Protein AF-A0A365ZGT8-F1 (afdb_monomer_lite)

Radius of gyration: 18.05 Å; chains: 1; bounding box: 41×18×49 Å

pLDDT: mean 92.95, std 6.5, range [59.69, 98.06]

Secondary structure (DSSP, 8-state):
-----TTTTT-HHHHHHHHHHHHHHHHHHHHHHHHHHHHHHHHHHHHHHHT---GGGGHHHHHHHHHHHHHHHHHHHHHHHHHHHHH--

Sequence (89 aa):
MGLRTRVTRSSDTAWNAGHRAAAPWLLACAVTGYAMAAGTAAGAVAAMSGGWVHPALWVCPGAGFVAVVVLLIAATAVADRHGRDAAER

Structure (mmCIF, N/CA/C/O backbone):
data_AF-A0A365ZGT8-F1
#
_entry.id   AF-A0A365ZGT8-F1
#
loop_
_atom_site.group_PDB
_atom_site.id
_atom_site.type_symbol
_atom_site.label_atom_id
_atom_site.label_alt_id
_atom_site.label_comp_id
_atom_site.label_asym_id
_atom_site.label_entity_id
_atom_site.label_seq_id
_atom_site.pdbx_PDB_ins_code
_atom_site.Cartn_x
_atom_site.Cartn_y
_atom_site.Cartn_z
_atom_site.occupancy
_atom_site.B_iso_or_eq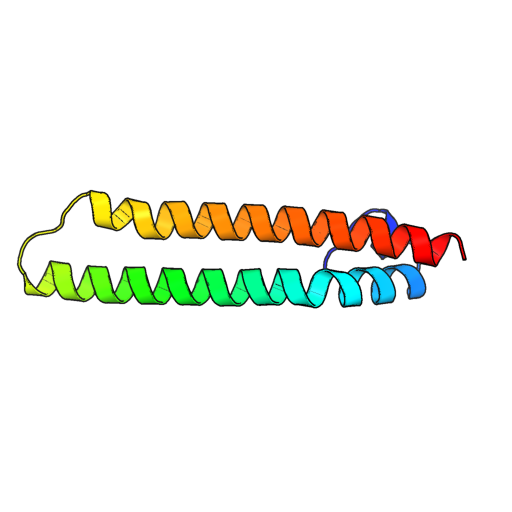uiv
_atom_site.auth_seq_id
_atom_site.auth_comp_id
_atom_site.auth_asym_id
_atom_site.auth_atom_id
_atom_site.pdbx_PDB_model_num
ATOM 1 N N . MET A 1 1 ? 5.730 -3.399 14.958 1.00 59.69 1 MET A N 1
ATOM 2 C CA . MET A 1 1 ? 5.736 -2.351 13.910 1.00 59.69 1 MET A CA 1
ATOM 3 C C . MET A 1 1 ? 4.359 -2.343 13.256 1.00 59.69 1 MET A C 1
ATOM 5 O O . MET A 1 1 ? 3.863 -3.427 12.993 1.00 59.69 1 MET A O 1
ATOM 9 N N . GLY A 1 2 ? 3.713 -1.186 13.084 1.00 82.38 2 GLY A N 1
ATOM 10 C CA . GLY A 1 2 ? 2.347 -1.080 12.544 1.00 82.38 2 GLY A CA 1
ATOM 11 C C . GLY A 1 2 ? 1.860 0.374 12.467 1.00 82.38 2 GLY A C 1
ATOM 12 O O . GLY A 1 2 ? 2.558 1.273 12.940 1.00 82.38 2 GLY A O 1
ATOM 13 N N . LEU A 1 3 ? 0.686 0.610 11.875 1.00 91.69 3 LEU A N 1
ATOM 14 C CA . LEU A 1 3 ? 0.085 1.938 11.717 1.00 91.69 3 LEU A CA 1
ATOM 15 C C . LEU A 1 3 ? -0.336 2.490 13.085 1.00 91.69 3 LEU A C 1
ATOM 17 O O . LEU A 1 3 ? -1.335 2.067 13.670 1.00 91.69 3 LEU A O 1
ATOM 21 N N . ARG A 1 4 ? 0.456 3.427 13.616 1.00 94.25 4 ARG A N 1
ATOM 22 C CA . ARG A 1 4 ? 0.269 4.026 14.945 1.00 94.25 4 ARG A CA 1
ATOM 23 C C . ARG A 1 4 ? -0.435 5.371 14.847 1.00 94.25 4 ARG A C 1
ATOM 25 O O . ARG A 1 4 ? 0.205 6.416 14.794 1.00 94.25 4 ARG A O 1
ATOM 32 N N . THR A 1 5 ? -1.758 5.338 14.883 1.00 95.19 5 THR A N 1
ATOM 33 C CA . THR A 1 5 ? -2.584 6.535 15.032 1.00 95.19 5 THR A CA 1
ATOM 34 C C . THR A 1 5 ? -2.819 6.812 16.520 1.00 95.19 5 THR A C 1
ATOM 36 O O . THR A 1 5 ? -2.305 6.10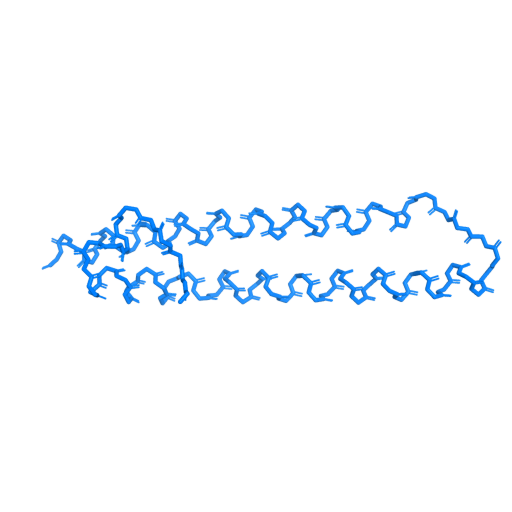0 17.393 1.00 95.19 5 THR A O 1
ATOM 39 N N . ARG A 1 6 ? -3.535 7.888 16.868 1.00 95.88 6 ARG A N 1
ATOM 40 C CA . ARG A 1 6 ? -3.973 8.082 18.263 1.00 95.88 6 ARG A CA 1
ATOM 41 C C . ARG A 1 6 ? -4.902 6.938 18.687 1.00 95.88 6 ARG A C 1
ATOM 43 O O . ARG A 1 6 ? -4.766 6.447 19.800 1.00 95.88 6 ARG A O 1
ATOM 50 N N . VAL A 1 7 ? -5.780 6.502 17.785 1.00 96.12 7 VAL A N 1
ATOM 51 C CA . VAL A 1 7 ? -6.805 5.490 18.048 1.00 96.12 7 VAL A CA 1
ATOM 52 C C . VAL A 1 7 ? -6.232 4.077 18.073 1.00 96.12 7 VAL A C 1
ATOM 54 O O . VAL A 1 7 ? -6.474 3.341 19.016 1.00 96.12 7 VAL A O 1
ATOM 57 N N . THR A 1 8 ? -5.391 3.678 17.115 1.00 96.00 8 THR A N 1
ATOM 58 C CA . THR A 1 8 ? -4.839 2.307 17.134 1.00 96.00 8 THR A CA 1
ATOM 59 C C . THR A 1 8 ? -3.924 2.042 18.333 1.00 96.00 8 THR A C 1
ATOM 61 O O . THR A 1 8 ? -3.618 0.894 18.623 1.00 96.00 8 THR A O 1
ATOM 64 N N . ARG A 1 9 ? -3.492 3.085 19.053 1.00 96.81 9 ARG A N 1
ATOM 65 C CA . ARG A 1 9 ? -2.726 2.973 20.302 1.00 96.81 9 ARG A CA 1
ATOM 66 C C . ARG A 1 9 ? -3.587 2.928 21.567 1.00 96.81 9 ARG A C 1
ATOM 68 O O . ARG A 1 9 ? -3.016 2.738 22.635 1.00 96.81 9 ARG A O 1
ATOM 75 N N . SER A 1 10 ? -4.902 3.147 21.486 1.00 95.62 10 SER A N 1
ATOM 76 C CA . SER A 1 10 ? -5.753 3.236 22.680 1.00 95.62 10 SER A CA 1
ATOM 77 C C . SER A 1 10 ? -6.132 1.875 23.258 1.00 95.62 10 SER A C 1
ATOM 79 O O . SER A 1 10 ? -6.385 1.784 24.454 1.00 95.62 10 SER A O 1
ATOM 81 N N . SER A 1 11 ? -6.184 0.827 22.433 1.00 95.38 11 SER A N 1
ATOM 82 C CA . SER A 1 11 ? -6.500 -0.536 22.868 1.00 95.38 11 SER A CA 1
ATOM 83 C C . SER A 1 11 ? -6.060 -1.585 21.843 1.00 95.38 11 SER A C 1
ATOM 85 O O . SER A 1 11 ? -5.907 -1.290 20.654 1.00 95.38 11 SER A O 1
ATOM 87 N N . ASP A 1 12 ? -5.936 -2.839 22.284 1.00 96.25 12 ASP A N 1
ATOM 88 C CA . ASP A 1 12 ? -5.650 -3.979 21.401 1.00 96.25 12 ASP A CA 1
ATOM 89 C C . ASP A 1 12 ? -6.801 -4.270 20.426 1.00 96.25 12 ASP A C 1
ATOM 91 O O . ASP A 1 12 ? -6.578 -4.708 19.293 1.00 96.25 12 ASP A O 1
ATOM 95 N N . THR A 1 13 ? -8.046 -3.995 20.833 1.00 96.06 13 THR A N 1
ATOM 96 C CA . THR A 1 13 ? -9.225 -4.121 19.963 1.00 96.06 13 THR A CA 1
ATOM 97 C C . THR A 1 13 ? -9.156 -3.131 18.802 1.00 96.06 13 THR A C 1
ATOM 99 O O . THR A 1 13 ? -9.277 -3.543 17.644 1.00 96.06 13 THR A O 1
ATOM 102 N N . ALA A 1 14 ? -8.861 -1.859 19.088 1.00 96.19 14 ALA A N 1
ATOM 103 C CA . ALA A 1 14 ? -8.668 -0.817 18.084 1.00 96.19 14 ALA A CA 1
ATOM 104 C C . ALA A 1 14 ? -7.453 -1.111 17.192 1.00 96.19 14 ALA A C 1
ATOM 106 O O . ALA A 1 14 ? -7.526 -0.956 15.969 1.00 96.19 14 ALA A O 1
ATOM 107 N N . TRP A 1 15 ? -6.354 -1.598 17.780 1.00 96.19 15 TRP A N 1
ATOM 108 C CA . TRP A 1 15 ? -5.167 -2.029 17.041 1.00 96.19 15 TRP A CA 1
ATOM 109 C C . TRP A 1 15 ? -5.507 -3.114 16.014 1.00 96.19 15 TRP A C 1
ATOM 111 O O . TRP A 1 15 ? -5.221 -2.948 14.825 1.00 96.19 15 TRP A O 1
ATOM 121 N N . ASN A 1 16 ? -6.148 -4.203 16.446 1.00 96.81 16 ASN A N 1
ATOM 122 C CA . ASN A 1 16 ? -6.459 -5.343 15.585 1.00 96.81 16 ASN A CA 1
ATOM 123 C C . ASN A 1 16 ? -7.517 -5.019 14.525 1.00 96.81 16 ASN A C 1
ATOM 125 O O . ASN A 1 16 ? -7.435 -5.525 13.405 1.00 96.81 16 ASN A O 1
ATOM 129 N N . ALA A 1 17 ? -8.527 -4.210 14.853 1.00 97.06 17 ALA A N 1
ATOM 130 C CA . ALA A 1 17 ? -9.529 -3.775 13.882 1.00 97.06 17 ALA A CA 1
ATOM 131 C C . ALA A 1 17 ? -8.908 -2.869 12.808 1.00 97.06 17 ALA A C 1
ATOM 133 O O . ALA A 1 17 ? -9.044 -3.149 11.614 1.00 97.06 17 ALA A O 1
ATOM 134 N N . GLY A 1 18 ? -8.148 -1.851 13.226 1.00 97.00 18 GLY A N 1
ATOM 135 C CA . GLY A 1 18 ? -7.477 -0.931 12.312 1.00 97.00 18 GLY A CA 1
ATOM 136 C C . GLY A 1 18 ? -6.491 -1.638 11.378 1.00 97.00 18 GLY A C 1
ATOM 137 O O . GLY A 1 18 ? -6.517 -1.413 10.170 1.00 97.00 18 GLY A O 1
ATOM 138 N N . HIS A 1 19 ? -5.668 -2.556 11.900 1.00 97.06 19 HIS A N 1
ATOM 139 C CA . HIS A 1 19 ? -4.691 -3.287 11.081 1.00 97.06 19 HIS A CA 1
ATOM 140 C C . HIS A 1 19 ? -5.335 -4.271 10.109 1.00 97.06 19 HIS A C 1
ATOM 142 O O . HIS A 1 19 ? -4.891 -4.360 8.965 1.00 97.06 19 HIS A O 1
ATOM 148 N N . ARG A 1 20 ? -6.394 -4.981 10.521 1.00 97.06 20 ARG A N 1
ATOM 149 C CA . ARG A 1 20 ? -7.127 -5.867 9.604 1.00 97.06 20 ARG A CA 1
ATOM 150 C C . ARG A 1 20 ? -7.733 -5.088 8.444 1.00 97.06 20 ARG A C 1
ATOM 152 O O . ARG A 1 20 ? -7.628 -5.530 7.306 1.00 97.06 20 ARG A O 1
ATOM 159 N N . ALA A 1 21 ? -8.302 -3.915 8.712 1.00 97.25 21 ALA A N 1
ATOM 160 C CA . ALA A 1 21 ? -8.888 -3.092 7.663 1.00 97.25 21 ALA A CA 1
ATOM 161 C C . ALA A 1 21 ? -7.841 -2.427 6.751 1.00 97.25 21 ALA A C 1
ATOM 163 O O . ALA A 1 21 ? -8.077 -2.252 5.556 1.00 97.25 21 ALA A O 1
ATOM 164 N N . ALA A 1 22 ? -6.670 -2.078 7.287 1.00 97.25 22 ALA A N 1
ATOM 165 C CA . ALA A 1 22 ? -5.582 -1.491 6.508 1.00 97.25 22 ALA A CA 1
ATOM 166 C C . ALA A 1 22 ? -4.750 -2.518 5.718 1.00 97.25 22 ALA A C 1
ATOM 168 O O . ALA A 1 22 ? -4.026 -2.130 4.803 1.00 97.25 22 ALA A O 1
ATOM 169 N N . ALA A 1 23 ? -4.856 -3.815 6.024 1.00 96.75 23 ALA A N 1
ATOM 170 C CA . ALA A 1 23 ? -4.098 -4.882 5.369 1.00 96.75 23 ALA A CA 1
ATOM 171 C C . ALA A 1 23 ? -4.121 -4.843 3.822 1.00 96.75 23 ALA A C 1
ATOM 173 O O . ALA A 1 23 ? -3.037 -4.858 3.235 1.00 96.75 23 ALA A O 1
ATOM 174 N N . PRO A 1 24 ? -5.277 -4.735 3.130 1.00 97.19 24 PRO A N 1
ATOM 175 C CA . PRO A 1 24 ? -5.288 -4.668 1.664 1.00 97.19 24 PRO A CA 1
ATOM 176 C C . PRO A 1 24 ? -4.573 -3.425 1.115 1.00 97.19 24 PRO A C 1
ATOM 178 O O . PRO A 1 24 ? -3.933 -3.499 0.070 1.00 97.19 24 PRO A O 1
ATOM 181 N N . TRP A 1 25 ? -4.616 -2.300 1.832 1.00 97.25 25 TRP A N 1
ATOM 182 C CA . TRP A 1 25 ? -3.929 -1.069 1.435 1.00 97.25 25 TRP A CA 1
ATOM 183 C C . TRP A 1 25 ? -2.415 -1.181 1.593 1.00 97.25 25 TRP A C 1
ATOM 185 O O . TRP A 1 25 ? -1.665 -0.745 0.723 1.00 97.25 25 TRP A O 1
ATOM 195 N N . LEU A 1 26 ? -1.958 -1.808 2.678 1.00 96.12 26 LEU A N 1
ATOM 196 C CA . LEU A 1 26 ? -0.540 -2.092 2.892 1.00 96.12 26 LEU A CA 1
ATOM 197 C C . LEU A 1 26 ? -0.007 -3.095 1.863 1.00 96.12 26 LEU A C 1
ATOM 199 O O . LEU A 1 26 ? 1.102 -2.921 1.360 1.00 96.12 26 LEU A O 1
ATOM 203 N N . LEU A 1 27 ? -0.809 -4.097 1.494 1.00 97.25 27 LEU A N 1
ATOM 204 C CA . LEU A 1 27 ? -0.461 -5.020 0.417 1.00 97.25 27 LEU A CA 1
ATOM 205 C C . LEU A 1 27 ? -0.365 -4.291 -0.929 1.00 97.25 27 LEU A C 1
ATOM 207 O O . LEU A 1 27 ? 0.631 -4.447 -1.630 1.00 97.25 27 LEU A O 1
ATOM 211 N N . ALA A 1 28 ? -1.349 -3.451 -1.267 1.00 97.44 28 ALA A N 1
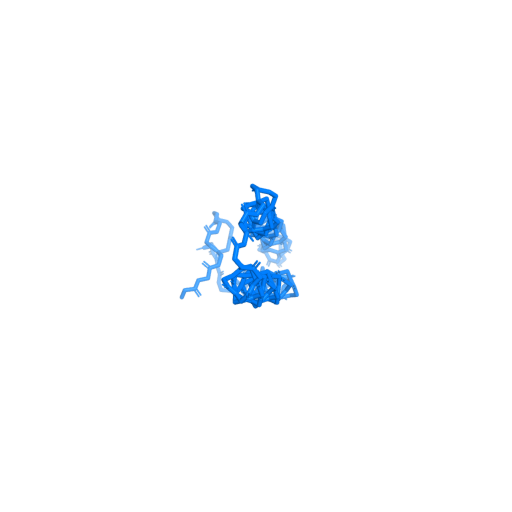ATOM 212 C CA . ALA A 1 28 ? -1.311 -2.634 -2.478 1.00 97.44 28 ALA A CA 1
ATOM 213 C C . ALA A 1 28 ? -0.076 -1.721 -2.506 1.00 97.44 28 ALA A C 1
ATOM 215 O O . ALA A 1 28 ? 0.568 -1.575 -3.543 1.00 97.44 28 ALA A O 1
ATOM 216 N N . CYS A 1 29 ? 0.292 -1.152 -1.357 1.00 96.50 29 CYS A N 1
ATOM 217 C CA . CYS A 1 29 ? 1.488 -0.338 -1.195 1.00 96.50 29 CYS A CA 1
ATOM 218 C C . CYS A 1 29 ? 2.767 -1.135 -1.504 1.00 96.50 29 CYS A C 1
ATOM 220 O O . CYS A 1 29 ? 3.580 -0.701 -2.322 1.00 96.50 29 CYS A O 1
ATOM 222 N N . ALA A 1 30 ? 2.907 -2.335 -0.930 1.00 96.38 30 ALA A N 1
ATOM 223 C CA . ALA A 1 30 ? 4.046 -3.216 -1.184 1.00 96.38 30 ALA A CA 1
ATOM 224 C C . ALA A 1 30 ? 4.129 -3.642 -2.658 1.00 96.38 30 ALA A C 1
ATOM 226 O O . ALA A 1 30 ? 5.184 -3.517 -3.279 1.00 96.38 30 ALA A O 1
ATOM 227 N N . VAL A 1 31 ? 3.011 -4.090 -3.239 1.00 97.94 31 VAL A N 1
ATOM 228 C CA . VAL A 1 31 ? 2.938 -4.500 -4.650 1.00 97.94 31 VAL A CA 1
ATOM 229 C C . VAL A 1 31 ? 3.307 -3.341 -5.573 1.00 97.94 31 VAL A C 1
ATOM 231 O O . VAL A 1 31 ? 4.113 -3.522 -6.481 1.00 97.94 31 VAL A O 1
ATOM 234 N N . THR A 1 32 ? 2.781 -2.141 -5.312 1.00 96.62 32 THR A N 1
ATOM 235 C CA . THR A 1 32 ? 3.101 -0.937 -6.092 1.00 96.62 32 THR A CA 1
ATOM 236 C C . THR A 1 32 ? 4.590 -0.617 -6.012 1.00 96.62 32 THR A C 1
ATOM 238 O O . THR A 1 32 ? 5.229 -0.418 -7.042 1.00 96.62 32 THR A O 1
ATOM 241 N N . GLY A 1 33 ? 5.168 -0.622 -4.807 1.00 95.56 33 GLY A N 1
ATOM 242 C CA . GLY A 1 33 ? 6.595 -0.370 -4.613 1.00 95.56 33 GLY A CA 1
ATOM 243 C C . GLY A 1 33 ? 7.472 -1.350 -5.395 1.00 95.56 33 GLY A C 1
ATOM 244 O O . GLY A 1 33 ? 8.356 -0.924 -6.139 1.00 95.56 33 GLY A O 1
ATOM 245 N N . TYR A 1 34 ? 7.192 -2.653 -5.296 1.00 97.06 34 TYR A N 1
ATOM 246 C CA . TYR A 1 34 ? 7.946 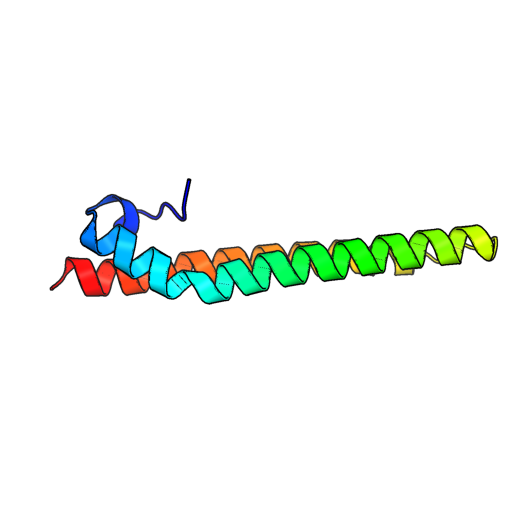-3.672 -6.029 1.00 97.06 34 TYR A CA 1
ATOM 247 C C . TYR A 1 34 ? 7.759 -3.580 -7.545 1.00 97.06 34 TYR A C 1
ATOM 249 O O . TYR A 1 34 ? 8.743 -3.677 -8.276 1.00 97.06 34 TYR A O 1
ATOM 257 N N . ALA A 1 35 ? 6.536 -3.351 -8.027 1.00 95.69 35 ALA A N 1
ATOM 258 C CA . ALA A 1 35 ? 6.265 -3.213 -9.456 1.00 95.69 35 ALA A CA 1
ATOM 259 C C . ALA A 1 35 ? 7.009 -2.012 -10.059 1.00 95.69 35 ALA A C 1
ATOM 261 O O . ALA A 1 35 ? 7.645 -2.135 -11.106 1.00 95.69 35 ALA A O 1
ATOM 262 N N . MET A 1 36 ? 6.997 -0.867 -9.371 1.00 95.06 36 MET A N 1
ATOM 263 C CA . MET A 1 36 ? 7.684 0.342 -9.831 1.00 95.06 36 MET A CA 1
ATOM 264 C C . MET A 1 36 ? 9.206 0.204 -9.750 1.00 95.06 36 MET A C 1
ATOM 266 O O . MET A 1 36 ? 9.909 0.655 -10.656 1.00 95.06 36 MET A O 1
ATOM 270 N N . ALA A 1 37 ? 9.729 -0.465 -8.717 1.00 93.75 37 ALA A N 1
ATOM 271 C CA . ALA A 1 37 ? 11.152 -0.779 -8.617 1.00 93.75 37 ALA A CA 1
ATOM 272 C C . ALA A 1 37 ? 11.607 -1.708 -9.754 1.00 93.75 37 ALA A C 1
ATOM 274 O O . ALA A 1 37 ? 12.600 -1.416 -10.421 1.00 93.75 37 ALA A O 1
ATOM 275 N N . ALA A 1 38 ? 10.853 -2.777 -10.028 1.00 95.19 38 ALA A N 1
ATOM 276 C CA . ALA A 1 38 ? 11.140 -3.702 -11.121 1.00 95.19 38 ALA A CA 1
ATOM 277 C C . ALA A 1 38 ? 11.080 -3.004 -12.488 1.00 95.19 38 ALA A C 1
ATOM 279 O O . ALA A 1 38 ? 11.996 -3.156 -13.295 1.00 95.19 38 ALA A O 1
ATOM 280 N N . GLY A 1 39 ? 10.050 -2.184 -12.728 1.00 91.56 39 GLY A N 1
ATOM 281 C CA . GLY A 1 39 ? 9.917 -1.403 -13.959 1.00 91.56 39 GLY A CA 1
ATOM 282 C C . GLY A 1 39 ? 11.054 -0.397 -14.147 1.00 91.56 39 GLY A C 1
ATOM 283 O O . GLY A 1 39 ? 11.607 -0.286 -15.239 1.00 91.56 39 GLY A O 1
ATOM 284 N N . THR A 1 40 ? 11.461 0.285 -13.073 1.00 92.31 40 THR A N 1
ATOM 285 C CA . THR A 1 40 ? 12.599 1.219 -13.098 1.00 92.31 40 THR A CA 1
ATOM 286 C C . THR A 1 40 ? 13.905 0.488 -13.406 1.00 92.31 40 THR A C 1
ATOM 288 O O . THR A 1 40 ? 14.664 0.931 -14.265 1.00 92.31 40 THR A O 1
ATOM 291 N N . ALA A 1 41 ? 14.158 -0.653 -12.756 1.00 92.69 41 ALA A N 1
ATOM 292 C CA . ALA A 1 41 ? 15.355 -1.454 -12.994 1.00 92.69 41 ALA A CA 1
ATOM 293 C C . ALA A 1 41 ? 15.408 -1.987 -14.436 1.00 92.69 41 ALA A C 1
ATOM 295 O O . ALA A 1 41 ? 16.428 -1.838 -15.107 1.00 92.69 41 ALA A O 1
ATOM 296 N N . ALA A 1 42 ? 14.302 -2.542 -14.941 1.00 91.94 42 ALA A N 1
ATOM 297 C CA . ALA A 1 42 ? 14.209 -3.023 -16.318 1.00 91.94 42 ALA A CA 1
ATOM 298 C C . ALA A 1 42 ? 14.426 -1.889 -17.333 1.00 91.94 42 ALA A C 1
ATOM 300 O O . ALA A 1 42 ? 15.189 -2.046 -18.286 1.00 91.94 42 ALA A O 1
ATOM 301 N N . GLY A 1 43 ? 13.812 -0.724 -17.095 1.00 90.62 43 GLY A N 1
ATOM 302 C CA . GLY A 1 43 ? 14.009 0.467 -17.918 1.00 90.62 43 GLY A CA 1
ATOM 303 C C . GLY A 1 43 ? 15.461 0.946 -17.921 1.00 90.62 43 GLY A C 1
ATOM 304 O O . GLY A 1 43 ? 15.984 1.297 -18.976 1.00 90.62 43 GLY A O 1
ATOM 305 N N . ALA A 1 44 ? 16.136 0.916 -16.769 1.00 90.25 44 ALA A N 1
ATOM 306 C CA . ALA A 1 44 ? 17.537 1.314 -16.661 1.00 90.25 44 ALA A CA 1
ATOM 307 C C . ALA A 1 44 ? 18.452 0.371 -17.454 1.00 90.25 44 ALA A C 1
ATOM 309 O O . ALA A 1 44 ? 19.277 0.840 -18.235 1.00 90.25 44 ALA A O 1
ATOM 310 N N . VAL A 1 45 ? 18.257 -0.946 -17.325 1.00 92.31 45 VAL A N 1
ATOM 311 C CA . VAL A 1 45 ? 19.007 -1.952 -18.097 1.00 92.31 45 VAL A CA 1
ATOM 312 C C . VAL A 1 45 ? 18.794 -1.758 -19.601 1.00 92.31 45 VAL A C 1
ATOM 314 O O . VAL A 1 45 ? 19.763 -1.742 -20.362 1.00 92.31 45 VAL A O 1
ATOM 317 N N . ALA A 1 46 ? 17.549 -1.541 -20.033 1.00 89.75 46 ALA A N 1
ATOM 318 C CA . ALA A 1 46 ? 17.236 -1.283 -21.436 1.00 89.75 46 ALA A CA 1
ATOM 319 C C . ALA A 1 46 ? 17.915 0.001 -21.950 1.00 89.75 46 ALA A C 1
ATOM 321 O O . ALA A 1 46 ? 18.554 -0.022 -23.002 1.00 89.75 46 ALA A O 1
ATOM 322 N N . ALA A 1 47 ? 17.858 1.098 -21.190 1.00 89.06 47 ALA A N 1
ATOM 323 C CA . ALA A 1 47 ? 18.488 2.367 -21.561 1.00 89.06 47 ALA A CA 1
ATOM 324 C C . ALA A 1 47 ? 20.017 2.252 -21.673 1.00 89.06 47 ALA A C 1
ATOM 326 O O . ALA A 1 47 ? 20.612 2.754 -22.627 1.00 89.06 47 ALA A O 1
ATOM 327 N N . MET A 1 48 ? 20.652 1.532 -20.742 1.00 88.62 48 MET A N 1
ATOM 328 C CA . MET A 1 48 ? 22.089 1.247 -20.793 1.00 88.62 48 MET A CA 1
ATOM 329 C C . MET A 1 48 ? 22.462 0.430 -22.034 1.00 88.62 48 MET A C 1
ATOM 331 O O . MET A 1 48 ? 23.472 0.722 -22.669 1.00 88.62 48 MET A O 1
ATOM 335 N N . SER A 1 49 ? 21.638 -0.553 -22.415 1.00 89.88 49 SER A N 1
ATOM 336 C CA . SER A 1 49 ? 21.877 -1.367 -23.615 1.00 89.88 49 SER A CA 1
ATOM 337 C C . SER A 1 49 ? 21.700 -0.594 -24.929 1.00 89.88 49 SER A C 1
ATOM 339 O O . SER A 1 49 ? 22.381 -0.886 -25.907 1.00 89.88 49 SER A O 1
ATOM 341 N N . GLY A 1 50 ? 20.822 0.415 -24.946 1.00 86.25 50 GLY A N 1
ATOM 342 C CA . GLY A 1 50 ? 20.545 1.251 -26.117 1.00 86.25 50 GLY A CA 1
ATOM 343 C C . GLY A 1 50 ? 21.472 2.459 -26.287 1.00 86.25 50 GLY A C 1
ATOM 344 O O . GLY A 1 50 ? 21.347 3.174 -27.276 1.00 86.25 50 GLY A O 1
ATOM 345 N N . GLY A 1 51 ? 22.373 2.724 -25.332 1.00 85.38 51 GLY A N 1
ATOM 346 C CA . GLY A 1 51 ? 23.314 3.852 -25.386 1.00 85.38 51 GLY A CA 1
ATOM 347 C C . GLY A 1 51 ? 22.675 5.238 -25.225 1.00 85.38 51 GLY A C 1
ATOM 348 O O . GLY A 1 51 ? 23.347 6.248 -25.427 1.00 85.38 51 GLY A O 1
ATOM 349 N N . TRP A 1 52 ? 21.394 5.311 -24.853 1.00 79.62 52 TRP A N 1
ATOM 350 C CA . TRP A 1 52 ? 20.671 6.566 -24.664 1.00 79.62 52 TRP A CA 1
ATOM 351 C C . TRP A 1 52 ? 19.759 6.498 -23.439 1.00 79.62 52 TRP A C 1
ATOM 353 O O . TRP A 1 52 ? 18.967 5.570 -23.280 1.00 79.62 52 TRP A O 1
ATOM 363 N N . VAL A 1 53 ? 19.853 7.510 -22.574 1.00 79.25 53 VAL A N 1
ATOM 364 C CA . VAL A 1 53 ? 19.042 7.627 -21.357 1.00 79.25 53 VAL A CA 1
ATOM 365 C C . VAL A 1 53 ? 18.068 8.786 -21.531 1.00 79.25 53 VAL A C 1
ATOM 367 O O . VAL A 1 53 ? 18.459 9.952 -21.506 1.00 79.25 53 VAL A O 1
ATOM 370 N N . HIS A 1 54 ? 16.787 8.468 -21.706 1.00 81.00 54 HIS A N 1
ATOM 371 C CA . HIS A 1 54 ? 15.743 9.482 -21.814 1.00 81.00 54 HIS A CA 1
ATOM 372 C C . HIS A 1 54 ? 15.357 10.011 -20.417 1.00 81.00 54 HIS A C 1
ATOM 374 O O . HIS A 1 54 ? 15.101 9.204 -19.524 1.00 81.00 54 HIS A O 1
ATOM 380 N N . PRO A 1 55 ? 15.221 11.333 -20.197 1.00 79.81 55 PRO A N 1
ATOM 381 C CA . PRO A 1 55 ? 14.873 11.899 -18.885 1.00 79.81 55 PRO A CA 1
ATOM 382 C C . PRO A 1 55 ? 13.575 11.345 -18.278 1.00 79.81 55 PRO A C 1
ATOM 384 O O . PRO A 1 55 ? 13.445 11.256 -17.059 1.00 79.81 55 PRO A O 1
ATOM 387 N N . ALA A 1 56 ? 12.628 10.915 -19.121 1.00 79.31 56 ALA A N 1
ATOM 388 C CA . ALA A 1 56 ? 11.375 10.302 -18.670 1.00 79.31 56 ALA A CA 1
ATOM 389 C C . ALA A 1 56 ? 11.572 9.012 -17.850 1.00 79.31 56 ALA A C 1
ATOM 391 O O . ALA A 1 56 ? 10.666 8.629 -17.113 1.00 79.31 56 ALA A O 1
ATOM 392 N N . LEU A 1 57 ? 12.745 8.369 -17.917 1.00 81.38 57 LEU A N 1
ATOM 393 C CA . LEU A 1 57 ? 13.050 7.185 -17.111 1.00 81.38 57 LEU A CA 1
ATOM 394 C C . LEU A 1 57 ? 12.955 7.469 -15.602 1.00 81.38 57 LEU A C 1
ATOM 396 O O . LEU A 1 57 ? 12.596 6.584 -14.832 1.00 81.38 57 LEU A O 1
ATOM 400 N N . TRP A 1 58 ? 13.209 8.716 -15.190 1.00 81.00 58 TRP A N 1
ATOM 401 C CA . TRP A 1 58 ? 13.136 9.165 -13.797 1.00 81.00 58 TRP A CA 1
ATOM 402 C C . TRP A 1 58 ? 11.721 9.527 -13.334 1.00 81.00 58 TRP A C 1
ATOM 404 O O . TRP A 1 58 ? 11.456 9.569 -12.133 1.00 81.00 58 TRP A O 1
ATOM 414 N N . VAL A 1 59 ? 10.787 9.737 -14.266 1.00 88.06 59 VAL A N 1
ATOM 415 C CA . VAL A 1 59 ? 9.377 9.999 -13.934 1.00 88.06 59 VAL A CA 1
ATOM 416 C C . VAL A 1 59 ? 8.739 8.756 -13.318 1.00 88.06 59 VAL A C 1
ATOM 418 O O . VAL A 1 59 ? 7.940 8.873 -12.394 1.00 88.06 59 VAL A O 1
ATOM 421 N N . CYS A 1 60 ? 9.137 7.566 -13.775 1.00 85.94 60 CYS A N 1
ATOM 422 C CA . CYS A 1 60 ? 8.628 6.291 -13.278 1.00 85.94 60 CYS A CA 1
ATOM 423 C C . CYS A 1 60 ? 8.884 6.093 -11.765 1.00 85.94 60 CYS A C 1
ATOM 425 O O . CYS A 1 60 ? 7.906 6.008 -11.017 1.00 85.94 60 CYS A O 1
ATOM 427 N N . PRO A 1 61 ? 10.133 6.108 -11.252 1.00 89.50 61 PRO A N 1
ATOM 428 C CA . PRO A 1 61 ? 10.375 5.960 -9.816 1.00 89.50 61 PRO A CA 1
ATOM 429 C C . PRO A 1 61 ? 9.755 7.099 -8.994 1.00 89.50 61 PRO A C 1
ATOM 431 O O . PRO A 1 61 ? 9.232 6.845 -7.909 1.00 89.50 61 PRO A O 1
ATOM 434 N N . GLY A 1 62 ? 9.738 8.331 -9.521 1.00 92.44 62 GLY A N 1
ATOM 435 C CA . GLY A 1 62 ? 9.082 9.466 -8.865 1.00 92.44 62 GLY A CA 1
ATOM 436 C C . GLY A 1 62 ? 7.576 9.256 -8.681 1.00 92.44 62 GLY A C 1
ATOM 437 O O . GLY A 1 62 ? 7.062 9.367 -7.568 1.00 92.44 62 GLY A O 1
ATOM 438 N N . ALA A 1 63 ? 6.867 8.886 -9.750 1.00 93.19 63 ALA A N 1
ATOM 439 C CA . ALA A 1 63 ? 5.436 8.594 -9.703 1.00 93.19 63 ALA A CA 1
ATOM 440 C C . ALA A 1 63 ? 5.128 7.395 -8.793 1.00 93.19 63 ALA A C 1
ATOM 442 O O . ALA A 1 63 ? 4.168 7.429 -8.023 1.00 93.19 63 ALA A O 1
ATOM 443 N N . GLY A 1 64 ? 5.975 6.361 -8.830 1.00 94.31 64 GLY A N 1
ATOM 444 C CA . GLY A 1 64 ? 5.838 5.183 -7.977 1.00 94.31 64 GLY A CA 1
ATOM 445 C C . GLY A 1 64 ? 5.964 5.510 -6.493 1.00 94.31 64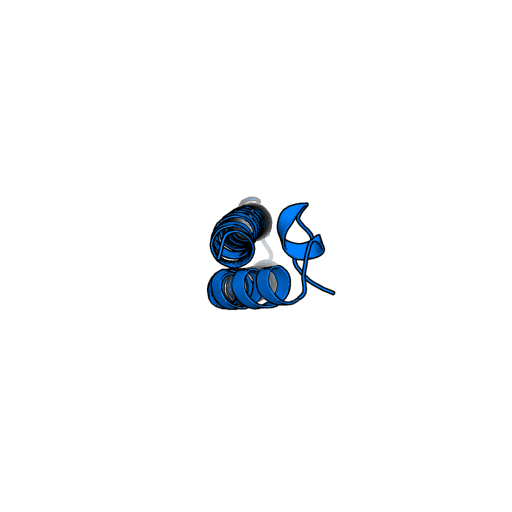 GLY A C 1
ATOM 446 O O . GLY A 1 64 ? 5.157 5.048 -5.686 1.00 94.31 64 GLY A O 1
ATOM 447 N N . PHE A 1 65 ? 6.925 6.361 -6.133 1.00 95.00 65 PHE A N 1
ATOM 448 C CA . PHE A 1 65 ? 7.086 6.834 -4.762 1.00 95.00 65 PHE A CA 1
ATOM 449 C C . PHE A 1 65 ? 5.862 7.623 -4.282 1.00 95.00 65 PHE A C 1
ATOM 451 O O . PHE A 1 65 ? 5.333 7.347 -3.205 1.00 95.00 65 PHE A O 1
ATOM 458 N N . VAL A 1 66 ? 5.363 8.558 -5.099 1.00 97.25 66 VAL A N 1
ATOM 459 C CA . VAL A 1 66 ? 4.151 9.328 -4.774 1.00 97.25 66 VAL A CA 1
ATOM 460 C C . VAL A 1 66 ? 2.950 8.400 -4.573 1.00 97.25 66 VAL A C 1
ATOM 462 O O . VAL A 1 66 ? 2.227 8.546 -3.587 1.00 97.25 66 VAL A O 1
ATOM 465 N N . ALA A 1 67 ? 2.763 7.406 -5.445 1.00 97.06 67 ALA A N 1
ATOM 466 C CA . ALA A 1 67 ? 1.685 6.428 -5.312 1.00 97.06 67 ALA A CA 1
ATOM 467 C C . ALA A 1 67 ? 1.776 5.636 -3.994 1.00 97.06 67 ALA A C 1
ATOM 469 O O . ALA A 1 67 ? 0.777 5.487 -3.289 1.00 97.06 67 ALA A O 1
ATOM 470 N N . VAL A 1 68 ? 2.978 5.186 -3.616 1.00 97.56 68 VAL A N 1
ATOM 471 C CA . VAL A 1 68 ? 3.233 4.499 -2.339 1.00 97.56 68 VAL A CA 1
ATOM 472 C C . VAL A 1 68 ? 2.876 5.383 -1.141 1.00 97.56 68 VAL A C 1
ATOM 474 O O . VAL A 1 68 ? 2.193 4.919 -0.226 1.00 97.56 68 VAL A O 1
ATOM 477 N N . VAL A 1 69 ? 3.269 6.660 -1.159 1.00 97.69 69 VAL A N 1
ATOM 478 C CA . VAL A 1 69 ? 2.941 7.619 -0.092 1.00 97.69 69 VAL A CA 1
ATOM 479 C C . VAL A 1 69 ? 1.429 7.810 0.034 1.00 97.69 69 VAL A C 1
ATOM 481 O O . VAL A 1 69 ? 0.894 7.737 1.140 1.00 97.69 69 VAL A O 1
ATOM 484 N N . VAL A 1 70 ? 0.722 7.994 -1.083 1.00 98.06 70 VAL A N 1
ATOM 485 C CA . VAL A 1 70 ? -0.743 8.139 -1.089 1.00 98.06 70 VAL A CA 1
ATOM 486 C C . VAL A 1 70 ? -1.423 6.893 -0.513 1.00 98.06 70 VAL A C 1
ATOM 488 O O . VAL A 1 70 ? -2.317 7.016 0.326 1.00 98.06 70 VAL A O 1
ATOM 491 N N . LEU A 1 71 ? -0.966 5.695 -0.892 1.00 97.56 71 LEU A N 1
ATOM 492 C CA . LEU A 1 71 ? -1.491 4.437 -0.356 1.00 97.56 71 LEU A CA 1
ATOM 493 C C . LEU A 1 71 ? -1.248 4.299 1.153 1.00 97.56 71 LEU A C 1
ATOM 495 O O . LEU A 1 71 ? -2.142 3.848 1.866 1.00 97.56 71 LEU A O 1
ATOM 499 N N . LEU A 1 72 ? -0.086 4.721 1.662 1.00 97.00 72 LEU A N 1
ATOM 500 C CA . LEU A 1 72 ? 0.201 4.718 3.103 1.00 97.00 72 LEU A CA 1
ATOM 501 C C . LEU A 1 72 ? -0.686 5.695 3.878 1.00 97.00 72 LEU A C 1
ATOM 503 O O . LEU A 1 72 ? -1.176 5.355 4.959 1.00 97.00 72 LEU A O 1
ATOM 507 N N . ILE A 1 73 ? -0.921 6.891 3.335 1.00 97.88 73 ILE A N 1
ATOM 508 C CA . ILE A 1 73 ? -1.834 7.873 3.935 1.00 97.88 73 ILE A CA 1
ATOM 509 C C . ILE A 1 73 ? -3.249 7.288 4.000 1.00 97.88 73 ILE A C 1
ATOM 511 O O . ILE A 1 73 ? -3.873 7.307 5.063 1.00 97.88 73 ILE A O 1
ATOM 515 N N . ALA A 1 74 ? -3.729 6.698 2.901 1.00 97.81 74 ALA A N 1
ATOM 516 C CA . ALA A 1 74 ? -5.034 6.045 2.851 1.00 97.81 74 ALA A CA 1
ATOM 517 C C . ALA A 1 74 ? -5.132 4.878 3.850 1.00 97.81 74 ALA A C 1
ATOM 519 O O . ALA A 1 74 ? -6.086 4.817 4.625 1.00 97.81 74 ALA A O 1
ATOM 520 N N . ALA A 1 75 ? -4.119 4.006 3.909 1.00 97.19 75 ALA A N 1
ATOM 521 C CA . ALA A 1 75 ? -4.052 2.908 4.874 1.00 97.19 75 ALA A CA 1
ATOM 522 C C . ALA A 1 75 ? -4.142 3.417 6.321 1.00 97.19 75 ALA A C 1
ATOM 524 O O . ALA A 1 75 ? -4.862 2.848 7.141 1.00 97.19 75 ALA A O 1
ATOM 525 N N . THR A 1 76 ? -3.449 4.518 6.625 1.00 97.50 76 THR A N 1
ATOM 526 C CA . THR A 1 76 ? -3.453 5.150 7.952 1.00 97.50 76 THR A CA 1
ATOM 527 C C . THR A 1 76 ? -4.834 5.698 8.309 1.00 97.50 76 THR A C 1
ATOM 529 O O . THR A 1 76 ? -5.315 5.462 9.416 1.00 97.50 76 THR A O 1
ATOM 532 N N . ALA A 1 77 ? -5.501 6.381 7.374 1.00 97.81 77 ALA A N 1
ATOM 533 C CA . ALA A 1 77 ? -6.854 6.897 7.580 1.00 97.81 77 ALA A CA 1
ATOM 534 C C . ALA A 1 77 ? -7.879 5.766 7.787 1.00 97.81 77 ALA A C 1
ATOM 536 O O . ALA A 1 77 ? -8.732 5.850 8.672 1.00 97.81 77 ALA A O 1
ATOM 537 N N . VAL A 1 78 ? -7.769 4.682 7.012 1.00 97.69 78 VAL A N 1
ATOM 538 C CA . VAL A 1 78 ? -8.619 3.488 7.143 1.00 97.69 78 VAL A CA 1
ATOM 539 C C . VAL A 1 78 ? -8.399 2.803 8.494 1.00 97.69 78 VAL A C 1
ATOM 541 O O . VAL A 1 78 ? -9.374 2.443 9.158 1.00 97.69 78 VAL A O 1
ATOM 544 N N . ALA A 1 79 ? -7.143 2.669 8.930 1.00 97.06 79 ALA A N 1
ATOM 545 C CA . ALA A 1 79 ? -6.810 2.116 10.240 1.00 97.06 79 ALA A CA 1
ATOM 546 C C . ALA A 1 79 ? -7.383 2.960 11.386 1.00 97.06 79 ALA A C 1
ATOM 548 O O . ALA A 1 79 ? -7.935 2.398 12.330 1.00 97.06 79 ALA A O 1
ATOM 549 N N . ASP A 1 80 ? -7.277 4.291 11.302 1.00 97.38 80 ASP A N 1
ATOM 550 C CA . ASP A 1 80 ? -7.804 5.198 12.327 1.00 97.38 80 ASP A CA 1
ATOM 551 C C . ASP A 1 80 ? -9.325 5.083 12.457 1.00 97.38 80 ASP A C 1
ATOM 553 O O . ASP A 1 80 ? -9.840 4.911 13.561 1.00 97.38 80 ASP A O 1
ATOM 557 N N . ARG A 1 81 ? -10.037 5.116 11.321 1.00 97.44 81 ARG A N 1
ATOM 558 C CA . ARG A 1 81 ? -11.501 5.026 11.287 1.00 97.44 81 ARG A CA 1
ATOM 559 C C . ARG A 1 81 ? -11.995 3.717 11.895 1.00 97.44 81 ARG A C 1
ATOM 561 O O . ARG A 1 81 ? -12.800 3.743 12.814 1.00 97.44 81 ARG A O 1
ATOM 568 N N . HIS A 1 82 ? -11.474 2.581 11.439 1.00 97.31 82 HIS A N 1
ATOM 569 C CA . HIS A 1 82 ? -11.942 1.283 11.930 1.00 97.31 82 HIS A CA 1
ATOM 570 C C . HIS A 1 82 ? -11.438 0.935 13.328 1.00 97.31 82 HIS A C 1
ATOM 572 O O . HIS A 1 82 ? -12.105 0.198 14.050 1.00 97.31 82 HIS A O 1
ATOM 578 N N . GLY A 1 83 ? -10.294 1.485 13.739 1.00 96.44 83 GLY A N 1
ATOM 579 C CA . GLY A 1 83 ? -9.890 1.450 15.138 1.00 96.44 83 GLY A CA 1
ATOM 580 C C . GLY A 1 83 ? -10.888 2.192 16.030 1.00 96.44 83 GLY A C 1
ATOM 581 O O . GLY A 1 83 ? -11.181 1.714 17.121 1.00 96.44 83 GLY A O 1
ATOM 582 N N . ARG A 1 84 ? -11.441 3.321 15.558 1.00 96.69 84 ARG A N 1
ATOM 583 C CA . ARG A 1 84 ? -12.389 4.147 16.325 1.00 96.69 84 ARG A CA 1
ATOM 584 C C . ARG A 1 84 ? -13.716 3.425 16.483 1.00 96.69 84 ARG A C 1
ATOM 586 O O . ARG A 1 84 ? -14.157 3.231 17.609 1.00 96.69 84 ARG A O 1
ATOM 593 N N . ASP A 1 85 ? -14.258 2.919 15.376 1.00 95.94 85 ASP A N 1
ATOM 594 C CA . ASP A 1 85 ? -15.502 2.139 15.366 1.00 95.94 85 ASP A CA 1
ATOM 595 C C . ASP A 1 85 ? -15.444 0.929 16.317 1.00 95.94 85 ASP A C 1
ATOM 597 O O . ASP A 1 85 ? -16.465 0.497 16.845 1.00 95.94 85 ASP A O 1
ATOM 601 N N . ALA A 1 86 ? -14.255 0.346 16.508 1.00 94.56 86 ALA A N 1
ATOM 602 C CA . ALA A 1 86 ? -14.036 -0.794 17.394 1.00 94.56 86 ALA A CA 1
ATOM 603 C C . ALA A 1 86 ? -13.727 -0.409 18.850 1.00 94.56 86 ALA A C 1
ATOM 605 O O . ALA A 1 86 ? -13.832 -1.265 19.720 1.00 94.56 86 ALA A O 1
ATOM 606 N N . ALA A 1 87 ? -13.307 0.830 19.112 1.00 91.75 87 ALA A N 1
ATOM 607 C CA . ALA A 1 87 ? -13.075 1.343 20.463 1.00 91.75 87 ALA A CA 1
ATOM 608 C C . ALA A 1 87 ? -14.363 1.870 21.116 1.00 91.75 87 ALA A C 1
ATOM 610 O O . ALA A 1 87 ? -14.450 1.924 22.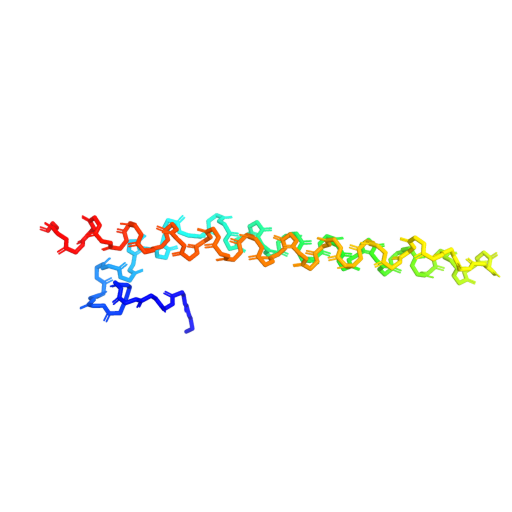337 1.00 91.75 87 ALA A O 1
ATOM 611 N N . GLU A 1 88 ? -15.337 2.277 20.300 1.00 89.38 88 GLU A N 1
ATOM 612 C CA . GLU A 1 88 ? -16.652 2.769 20.734 1.00 89.38 88 GLU A CA 1
ATOM 613 C C . GLU A 1 88 ? -17.684 1.643 20.950 1.00 89.38 88 GLU A C 1
ATOM 615 O O . GLU A 1 88 ? -18.804 1.916 21.380 1.00 89.38 88 GLU A O 1
ATOM 620 N N . ARG A 1 89 ? -17.319 0.388 20.653 1.00 75.38 89 ARG A N 1
ATOM 621 C CA . ARG A 1 89 ? -18.119 -0.825 20.890 1.00 75.38 89 ARG A CA 1
ATOM 622 C C . ARG A 1 89 ? -17.640 -1.562 22.130 1.00 75.38 89 ARG A C 1
ATOM 624 O O . ARG A 1 89 ? -18.519 -2.090 22.841 1.00 75.38 89 ARG A O 1
#

Foldseek 3Di:
DDQDDVLLVPDVQLVVQLCVQLVVLVVVLVVLLVVLVVQLVVLVVVCVVVVHDDPCSVVSNVVSVVSSVVSVVVSNVSSNVRSVVRVVD